Protein AF-A0A529QQX1-F1 (afdb_monomer)

pLDDT: mean 88.85, std 16.33, range [38.09, 98.19]

Nearest PDB structures (foldseek):
  2hza-assembly1_B-2  TM=6.255E-01  e=3.451E-01  Escherichia coli
  3bkt-assembly1_C  TM=5.709E-01  e=4.710E-01  Escherichia coli
  1n5v-assembly1_B  TM=4.621E-01  e=1.851E+00  Streptomyces coelicolor A3(2)
  5aby-assembly1_A  TM=4.690E-01  e=3.240E+00  Caenorhabditis elegans
  2kxo-assembly1_B  TM=4.631E-01  e=6.037E+00  Neisseria gonorrhoeae

Radius of gyration: 17.02 Å; Cα contacts (8 Å, |Δi|>4): 98; chains: 1; bounding box: 32×20×64 Å

Solvent-accessible surface area (backbone atoms only — not comparable to full-atom values): 5264 Å² total; per-residue (Å²): 136,83,84,79,75,69,75,77,76,75,58,71,69,40,80,44,85,44,77,46,77,57,99,44,68,57,42,95,80,68,59,51,74,69,54,50,54,48,49,52,55,50,51,52,53,52,55,48,37,40,74,71,61,40,29,79,48,73,47,78,41,88,44,94,94,38,53,34,38,41,37,34,34,49,28,67,44,70,68,60,48,44,70,76,74,114

Structure (mmCIF, N/CA/C/O backbone):
data_AF-A0A529QQX1-F1
#
_entry.id   AF-A0A529QQX1-F1
#
loop_
_atom_site.group_PDB
_atom_site.id
_atom_site.type_symbol
_atom_site.label_atom_id
_atom_site.label_alt_id
_atom_site.label_comp_id
_atom_site.label_asym_id
_atom_site.label_entity_id
_atom_site.label_seq_id
_atom_site.pdbx_PDB_ins_code
_atom_site.Cartn_x
_atom_site.Cartn_y
_atom_site.Cartn_z
_atom_site.occupancy
_atom_site.B_iso_or_equiv
_atom_site.auth_seq_id
_atom_site.auth_comp_id
_atom_site.auth_asym_id
_atom_site.auth_atom_id
_atom_site.pdbx_PDB_model_num
ATOM 1 N N . MET A 1 1 ? -11.670 4.082 47.162 1.00 38.09 1 MET A N 1
ATOM 2 C CA . MET A 1 1 ? -10.873 4.744 46.111 1.00 38.09 1 MET A CA 1
ATOM 3 C C . MET A 1 1 ? -11.532 4.403 44.789 1.00 38.09 1 MET A C 1
ATOM 5 O O . MET A 1 1 ? -11.494 3.249 44.392 1.00 38.09 1 MET A O 1
ATOM 9 N N . ALA A 1 2 ? -12.287 5.341 44.218 1.00 38.31 2 ALA A N 1
ATOM 10 C CA . ALA A 1 2 ? -13.017 5.119 42.974 1.00 38.31 2 ALA A CA 1
ATOM 11 C C . ALA A 1 2 ? -12.059 5.364 41.803 1.00 38.31 2 ALA A C 1
ATOM 13 O O . ALA A 1 2 ? -11.580 6.483 41.630 1.00 38.31 2 ALA A O 1
ATOM 14 N N . ASN A 1 3 ? -11.747 4.313 41.045 1.00 42.28 3 ASN A N 1
ATOM 15 C CA . ASN A 1 3 ? -10.984 4.428 39.809 1.00 42.28 3 ASN A CA 1
ATOM 16 C C . ASN A 1 3 ? -11.929 4.989 38.741 1.00 42.28 3 ASN A C 1
ATOM 18 O O . ASN A 1 3 ? -12.723 4.259 38.154 1.00 42.28 3 ASN A O 1
ATOM 22 N N . SER A 1 4 ? -11.911 6.308 38.573 1.00 48.84 4 SER A N 1
ATOM 23 C CA . SER A 1 4 ? -12.662 6.991 37.526 1.00 48.84 4 SER A CA 1
ATOM 24 C C . SER A 1 4 ? -11.872 6.882 36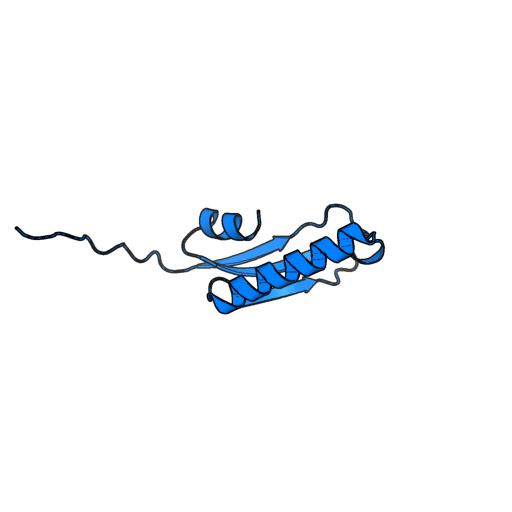.223 1.00 48.84 4 SER A C 1
ATOM 26 O O . SER A 1 4 ? -11.222 7.835 35.804 1.00 48.84 4 SER A O 1
ATOM 28 N N . GLU A 1 5 ? -11.891 5.711 35.587 1.00 45.69 5 GLU A N 1
ATOM 29 C CA . GLU A 1 5 ? -11.575 5.639 34.161 1.00 45.69 5 GLU A CA 1
ATOM 30 C C . GLU A 1 5 ? -12.763 6.251 33.425 1.00 45.69 5 GLU A C 1
ATOM 32 O O . GLU A 1 5 ? -13.811 5.630 33.250 1.00 45.69 5 GLU A O 1
ATOM 37 N N . ALA A 1 6 ? -12.613 7.525 33.058 1.00 47.75 6 ALA A N 1
ATOM 38 C CA . ALA A 1 6 ? -13.469 8.135 32.057 1.00 47.75 6 ALA A CA 1
ATOM 39 C C . ALA A 1 6 ? -13.526 7.185 30.847 1.00 47.75 6 ALA A C 1
ATOM 41 O O . ALA A 1 6 ? -12.477 6.651 30.464 1.00 47.75 6 ALA A O 1
ATOM 42 N N . PRO A 1 7 ? -14.705 6.943 30.245 1.00 45.09 7 PRO A N 1
ATOM 43 C CA . PRO A 1 7 ? -14.769 6.174 29.015 1.00 45.09 7 PRO A CA 1
ATOM 44 C C . PRO A 1 7 ? -13.789 6.820 28.040 1.00 45.09 7 PRO A C 1
ATOM 46 O O . PRO A 1 7 ? -13.893 8.024 27.802 1.00 45.09 7 PRO A O 1
ATOM 49 N N . ARG A 1 8 ? -12.820 6.061 27.503 1.00 54.94 8 ARG A N 1
ATOM 50 C CA . ARG A 1 8 ? -12.147 6.491 26.275 1.00 54.94 8 ARG A CA 1
ATOM 51 C C . ARG A 1 8 ? -13.282 6.758 25.306 1.00 54.94 8 ARG A C 1
ATOM 53 O O . ARG A 1 8 ? -13.969 5.818 24.917 1.00 54.94 8 ARG A O 1
ATOM 60 N N . GLU A 1 9 ? -13.540 8.030 25.041 1.00 47.12 9 GLU A N 1
ATOM 61 C CA . GLU A 1 9 ? -14.531 8.473 24.082 1.00 47.12 9 GLU A CA 1
ATOM 62 C C . GLU A 1 9 ? -14.167 7.749 22.790 1.00 47.12 9 GLU A C 1
ATOM 64 O O . GLU A 1 9 ? -13.122 8.010 22.196 1.00 47.12 9 GLU A O 1
ATOM 69 N N . ALA A 1 10 ? -14.917 6.695 22.467 1.00 55.28 10 ALA A N 1
ATOM 70 C CA . ALA A 1 10 ? -14.629 5.870 21.315 1.00 55.28 10 ALA A CA 1
ATOM 71 C C . ALA A 1 10 ? -14.909 6.762 20.112 1.00 55.28 10 ALA A C 1
ATOM 73 O O . ALA A 1 10 ? -16.063 6.930 19.716 1.00 55.28 10 ALA A O 1
ATOM 74 N N . THR A 1 11 ? -13.870 7.415 19.593 1.00 62.44 11 THR A N 1
ATOM 75 C CA . THR A 1 11 ? -13.961 8.249 18.403 1.00 62.44 11 THR A CA 1
ATOM 76 C C . THR A 1 11 ? -14.616 7.398 17.330 1.00 62.44 11 THR A C 1
ATOM 78 O O . THR A 1 11 ? -14.098 6.339 16.969 1.00 62.44 11 THR A O 1
ATOM 81 N N . ALA A 1 12 ? -15.794 7.822 16.865 1.00 71.81 12 ALA A N 1
ATOM 82 C CA . ALA A 1 12 ? -16.524 7.096 15.838 1.00 71.81 12 ALA A CA 1
ATOM 83 C C . ALA A 1 12 ? -15.584 6.862 14.650 1.0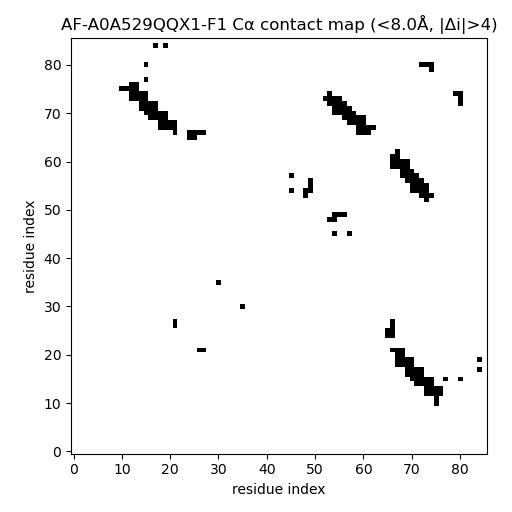0 71.81 12 ALA A C 1
ATOM 85 O O . ALA A 1 12 ? -15.079 7.819 14.056 1.00 71.81 12 ALA A O 1
ATOM 86 N N . SER A 1 13 ? -15.298 5.595 14.343 1.00 83.12 13 SER A N 1
ATOM 87 C CA . SER A 1 13 ? -14.328 5.273 13.303 1.00 83.12 13 SER A CA 1
ATOM 88 C C . SER A 1 13 ? -14.826 5.768 11.948 1.00 83.12 13 SER A C 1
ATOM 90 O O . SER A 1 13 ? -15.938 5.450 11.523 1.00 83.12 13 SER A O 1
ATOM 92 N N . LYS A 1 14 ? -13.980 6.529 11.260 1.00 94.50 14 LYS A N 1
ATOM 93 C CA . LYS A 1 14 ? -14.201 7.037 9.906 1.00 94.50 14 LYS A CA 1
ATOM 94 C C . LYS A 1 14 ? -13.546 6.109 8.893 1.00 94.50 14 LYS A C 1
ATOM 96 O O . LYS A 1 14 ? -12.660 5.325 9.236 1.00 94.50 14 LYS A O 1
ATOM 101 N N . ILE A 1 15 ? -13.986 6.219 7.643 1.00 97.50 15 ILE A N 1
ATOM 102 C CA . ILE A 1 15 ? -13.360 5.541 6.511 1.00 97.50 15 ILE A CA 1
ATOM 103 C C . ILE A 1 15 ? -12.508 6.547 5.744 1.00 97.50 15 ILE A C 1
ATOM 105 O O . ILE A 1 15 ? -12.997 7.615 5.376 1.00 97.50 15 ILE A O 1
ATOM 109 N N . PHE A 1 16 ? -11.251 6.194 5.498 1.00 97.88 16 PHE A N 1
ATOM 110 C CA . PHE A 1 16 ? -10.302 7.005 4.744 1.00 97.88 16 PHE A CA 1
ATOM 111 C C . PHE A 1 16 ? -9.948 6.321 3.430 1.00 97.88 16 PHE A C 1
ATOM 113 O O . PHE A 1 16 ? -9.681 5.120 3.397 1.00 97.88 16 PHE A O 1
ATOM 120 N N . HIS A 1 17 ? -9.925 7.111 2.360 1.00 97.88 17 HIS A N 1
ATOM 121 C CA . HIS A 1 17 ? -9.351 6.735 1.075 1.00 97.88 17 HIS A CA 1
ATOM 122 C C . HIS A 1 17 ? -7.933 7.302 1.001 1.00 97.88 17 HIS A C 1
ATOM 124 O O . HIS A 1 17 ? -7.747 8.518 0.909 1.00 97.88 17 HIS A O 1
ATOM 130 N N . CYS A 1 18 ? -6.941 6.421 1.023 1.00 97.94 18 CYS A N 1
ATOM 131 C CA . CYS A 1 18 ? -5.536 6.791 0.975 1.00 97.94 18 CYS A CA 1
ATOM 132 C C . CYS A 1 18 ? -4.952 6.410 -0.386 1.00 97.94 18 CYS A C 1
ATOM 134 O O . CYS A 1 18 ? -5.030 5.255 -0.811 1.00 97.94 18 CYS A O 1
ATOM 136 N N . ARG A 1 19 ? -4.346 7.394 -1.053 1.00 97.12 19 ARG A N 1
ATOM 137 C CA . ARG A 1 19 ? -3.626 7.221 -2.315 1.00 97.12 19 ARG A CA 1
ATOM 138 C C . ARG A 1 19 ? -2.125 7.286 -2.047 1.00 97.12 19 ARG A C 1
ATOM 140 O O . ARG A 1 19 ? -1.605 8.348 -1.723 1.00 97.12 19 ARG A O 1
ATOM 147 N N . LEU A 1 20 ? -1.446 6.156 -2.205 1.00 96.69 20 LEU A N 1
ATOM 148 C CA . LEU A 1 20 ? 0.006 6.035 -2.138 1.00 96.69 20 LEU A CA 1
ATOM 149 C C . LEU A 1 20 ? 0.607 6.440 -3.483 1.00 96.69 20 LEU A C 1
ATOM 151 O O . LEU A 1 20 ? 0.302 5.836 -4.518 1.00 96.69 20 LEU A O 1
ATOM 155 N N . ILE A 1 21 ? 1.447 7.470 -3.462 1.00 95.12 21 ILE A N 1
ATOM 156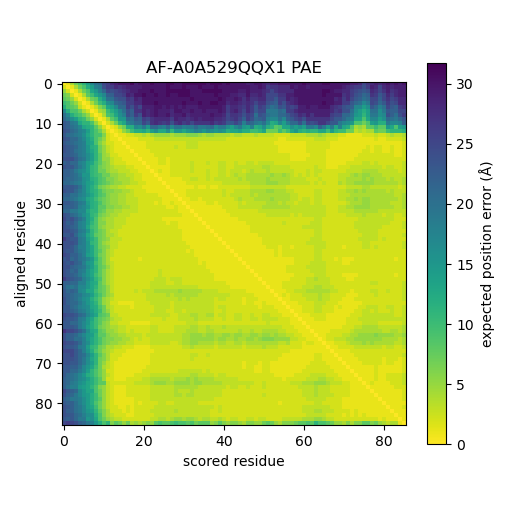 C CA . ILE A 1 21 ? 2.120 7.988 -4.651 1.00 95.12 21 ILE A CA 1
ATOM 157 C C . ILE A 1 21 ? 3.457 7.257 -4.802 1.00 95.12 21 ILE A C 1
ATOM 159 O O . ILE A 1 21 ? 4.269 7.308 -3.877 1.00 95.12 21 ILE A O 1
ATOM 163 N N . PRO A 1 22 ? 3.705 6.559 -5.926 1.00 94.50 22 PRO A N 1
ATOM 164 C CA . PRO A 1 22 ? 5.000 5.930 -6.145 1.00 94.50 22 PRO A CA 1
ATOM 165 C C . PRO A 1 22 ? 6.104 6.994 -6.267 1.00 94.50 22 PRO A C 1
ATOM 167 O O . PRO A 1 22 ? 5.827 8.121 -6.684 1.00 94.50 22 PRO A O 1
ATOM 170 N N . PRO A 1 23 ? 7.374 6.645 -5.996 1.00 94.50 23 PRO A N 1
ATOM 171 C CA . PRO A 1 23 ? 8.488 7.595 -6.080 1.00 94.50 23 PRO A CA 1
ATOM 172 C C . PRO A 1 23 ? 8.738 8.117 -7.507 1.00 94.50 23 PRO A C 1
ATOM 174 O O . PRO A 1 23 ? 9.392 9.142 -7.682 1.00 94.50 23 PRO A O 1
ATOM 177 N N . ARG A 1 24 ? 8.227 7.417 -8.531 1.00 94.62 24 ARG A N 1
ATOM 178 C CA . ARG A 1 24 ? 8.304 7.792 -9.950 1.00 94.62 24 ARG A CA 1
ATOM 179 C C . ARG A 1 24 ? 7.149 7.172 -10.758 1.00 94.62 24 ARG A C 1
ATOM 181 O O . ARG A 1 24 ? 6.661 6.109 -10.365 1.00 94.62 24 ARG A O 1
ATOM 188 N N . PRO A 1 25 ? 6.711 7.784 -11.878 1.00 91.50 25 PRO A N 1
ATOM 189 C CA . PRO A 1 25 ? 5.511 7.355 -12.614 1.00 91.50 25 PRO A CA 1
ATOM 190 C C . PRO A 1 25 ? 5.564 5.929 -13.176 1.00 91.50 25 PRO A C 1
ATOM 192 O O . PRO A 1 25 ? 4.540 5.260 -13.282 1.00 91.50 25 PRO A O 1
ATOM 195 N N . ASP A 1 26 ? 6.756 5.451 -13.526 1.00 91.56 26 ASP A N 1
ATOM 196 C CA . ASP A 1 26 ? 6.994 4.131 -14.110 1.00 91.56 26 ASP A CA 1
ATOM 197 C C . ASP A 1 26 ? 7.433 3.084 -13.070 1.00 91.56 26 ASP A C 1
ATOM 199 O O . ASP A 1 26 ? 7.754 1.955 -13.441 1.00 91.56 26 ASP A O 1
ATOM 203 N N . PHE A 1 27 ? 7.418 3.423 -11.770 1.00 94.94 27 PHE A N 1
ATOM 204 C CA . PHE A 1 27 ? 7.930 2.581 -10.678 1.00 94.94 27 PHE A CA 1
ATOM 205 C C . PHE A 1 27 ? 7.423 1.146 -10.755 1.00 94.94 27 PHE A C 1
ATOM 207 O O . PHE A 1 27 ? 8.220 0.217 -10.744 1.00 94.94 27 PHE A O 1
ATOM 214 N N . ALA A 1 28 ? 6.111 0.960 -10.916 1.00 92.62 28 ALA A N 1
ATOM 215 C CA . ALA A 1 28 ? 5.498 -0.364 -10.977 1.00 92.62 28 ALA A CA 1
ATOM 216 C C . ALA A 1 28 ? 6.028 -1.248 -12.125 1.00 92.62 28 ALA A C 1
ATOM 218 O O . ALA A 1 28 ? 5.966 -2.474 -12.034 1.00 92.62 28 ALA A O 1
ATOM 219 N N . LEU A 1 29 ? 6.548 -0.639 -13.194 1.00 92.31 29 LEU A N 1
ATOM 220 C CA . LEU A 1 29 ? 7.013 -1.322 -14.400 1.00 92.31 29 LEU A CA 1
ATOM 221 C C . LEU A 1 29 ? 8.526 -1.554 -14.391 1.00 92.31 29 LEU A C 1
ATOM 223 O O . LEU A 1 29 ? 8.996 -2.571 -14.895 1.00 92.31 29 LEU A O 1
ATOM 227 N N . THR A 1 30 ? 9.289 -0.640 -13.797 1.00 95.69 30 THR A N 1
ATOM 228 C CA . THR A 1 30 ? 10.756 -0.614 -13.898 1.00 95.69 30 THR A CA 1
ATOM 229 C C . THR A 1 30 ? 11.441 -0.752 -12.535 1.00 95.69 30 THR A C 1
ATOM 231 O O . THR A 1 30 ? 12.528 -0.217 -12.340 1.00 95.69 30 THR A O 1
ATOM 234 N N . MET A 1 31 ? 10.824 -1.449 -11.571 1.00 96.50 31 MET A N 1
ATOM 235 C CA . MET A 1 31 ? 11.448 -1.728 -10.267 1.00 96.50 31 MET A CA 1
ATOM 236 C C . MET A 1 31 ? 12.760 -2.515 -10.411 1.00 96.50 31 MET A C 1
ATOM 238 O O . MET A 1 31 ? 12.773 -3.577 -11.053 1.00 96.50 31 MET A O 1
ATOM 242 N N . MET A 1 32 ? 13.805 -2.043 -9.728 1.00 98.00 32 MET A N 1
ATOM 243 C CA . MET A 1 32 ? 15.041 -2.783 -9.450 1.00 98.00 32 MET A CA 1
ATOM 244 C C . MET A 1 32 ? 14.783 -3.953 -8.487 1.00 98.00 32 MET A C 1
ATOM 246 O O . MET A 1 32 ? 13.717 -4.052 -7.874 1.00 98.00 32 MET A O 1
ATOM 250 N N . GLU A 1 33 ? 15.747 -4.858 -8.335 1.00 98.19 33 GLU A N 1
ATOM 251 C CA . GLU A 1 33 ? 15.605 -6.030 -7.461 1.00 98.19 33 GLU A CA 1
ATOM 252 C C . GLU A 1 33 ? 15.404 -5.636 -5.988 1.00 98.19 33 GLU A C 1
ATOM 254 O O . GLU A 1 33 ? 14.536 -6.178 -5.293 1.00 98.19 33 GLU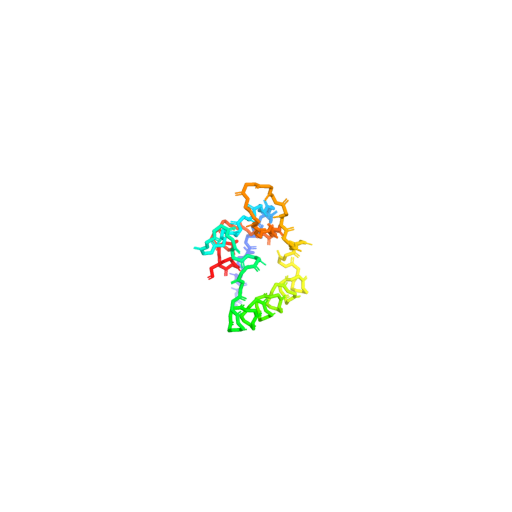 A O 1
ATOM 259 N N . GLU A 1 34 ? 16.131 -4.620 -5.531 1.00 98.06 34 GLU A N 1
ATOM 260 C CA . GLU A 1 34 ? 16.015 -4.066 -4.185 1.00 98.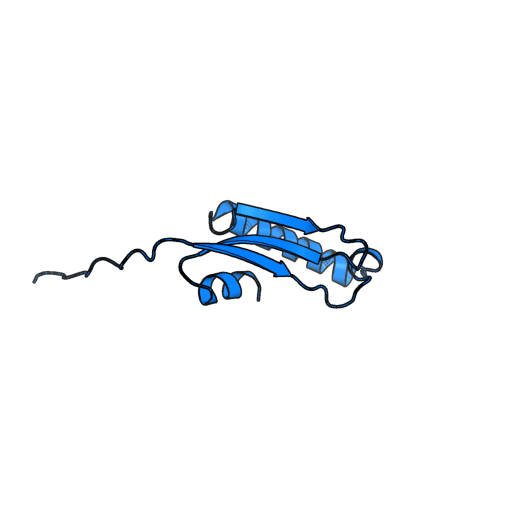06 34 GLU A CA 1
ATOM 261 C C . GLU A 1 34 ? 14.635 -3.427 -3.969 1.00 98.06 34 GLU A C 1
ATOM 263 O O . GLU A 1 34 ? 14.000 -3.635 -2.933 1.00 98.06 34 GLU A O 1
ATOM 268 N N . GLU A 1 35 ? 14.127 -2.707 -4.975 1.00 97.75 35 GLU A N 1
ATOM 269 C CA . GLU A 1 35 ? 12.796 -2.086 -4.951 1.00 97.75 35 GLU A CA 1
ATOM 270 C C . GLU A 1 35 ? 11.682 -3.148 -4.920 1.00 97.75 35 GLU A C 1
ATOM 272 O O . GLU A 1 35 ? 10.727 -3.020 -4.151 1.00 97.75 35 GLU A O 1
ATOM 277 N N . ARG A 1 36 ? 11.818 -4.242 -5.686 1.00 97.06 36 ARG A N 1
ATOM 278 C CA . ARG A 1 36 ? 10.878 -5.380 -5.645 1.00 97.06 36 ARG A CA 1
ATOM 279 C C . ARG A 1 36 ? 10.874 -6.058 -4.283 1.00 97.06 36 ARG A C 1
ATOM 281 O O . ARG A 1 36 ? 9.805 -6.373 -3.761 1.00 97.06 36 ARG A O 1
ATOM 288 N N . THR A 1 37 ? 12.051 -6.247 -3.694 1.00 98.00 37 THR A N 1
ATOM 289 C CA . THR A 1 37 ? 12.193 -6.823 -2.352 1.00 98.00 37 THR A CA 1
ATOM 290 C C . THR A 1 37 ? 11.505 -5.945 -1.306 1.00 98.00 37 THR A C 1
ATOM 292 O O . THR A 1 37 ? 10.749 -6.442 -0.467 1.00 98.00 37 THR A O 1
ATOM 295 N N . LEU A 1 38 ? 11.691 -4.624 -1.388 1.00 97.19 38 LEU A N 1
ATOM 296 C CA . LEU A 1 38 ? 10.998 -3.670 -0.523 1.00 97.19 38 LEU A CA 1
ATOM 297 C C . LEU A 1 38 ? 9.476 -3.704 -0.726 1.00 97.19 38 LEU A C 1
ATOM 299 O O . LEU A 1 38 ? 8.736 -3.677 0.254 1.00 97.19 38 LEU A O 1
ATOM 303 N N . MET A 1 39 ? 8.994 -3.829 -1.964 1.00 96.12 39 MET A N 1
ATOM 304 C CA . MET A 1 39 ? 7.563 -3.989 -2.252 1.00 96.12 39 MET A CA 1
ATOM 305 C C . MET A 1 39 ? 6.966 -5.284 -1.704 1.00 96.12 39 MET A C 1
ATOM 307 O O . MET A 1 39 ? 5.814 -5.279 -1.268 1.00 96.12 39 MET A O 1
ATOM 311 N N . GLY A 1 40 ? 7.749 -6.362 -1.625 1.00 96.62 40 GLY A N 1
ATOM 312 C CA . GLY A 1 40 ? 7.366 -7.567 -0.887 1.00 96.62 40 GLY A CA 1
ATOM 313 C C . GLY A 1 40 ? 7.105 -7.272 0.594 1.00 96.62 40 GLY A C 1
ATOM 314 O O . GLY A 1 40 ? 6.021 -7.556 1.101 1.00 96.62 40 GLY A O 1
ATOM 315 N N . ARG A 1 41 ? 8.054 -6.603 1.263 1.00 97.81 41 ARG A N 1
ATOM 316 C CA . ARG A 1 41 ? 7.913 -6.194 2.674 1.00 97.81 41 ARG A CA 1
ATOM 317 C C . ARG A 1 41 ? 6.744 -5.232 2.893 1.00 97.81 41 ARG A C 1
ATOM 319 O O . ARG A 1 41 ? 6.031 -5.346 3.885 1.00 97.81 41 ARG A O 1
ATOM 326 N N . HIS A 1 42 ? 6.534 -4.306 1.961 1.00 95.81 42 HIS A N 1
ATOM 327 C CA . HIS A 1 42 ? 5.387 -3.405 1.972 1.00 95.81 42 HIS A CA 1
ATOM 328 C C . HIS A 1 42 ? 4.068 -4.188 1.906 1.00 95.81 42 HIS A C 1
ATOM 330 O O . HIS A 1 42 ? 3.180 -3.960 2.722 1.00 95.81 42 HIS A O 1
ATOM 336 N N . ALA A 1 43 ? 3.952 -5.167 1.003 1.00 95.75 43 ALA A N 1
ATOM 337 C CA . ALA A 1 43 ? 2.764 -6.013 0.916 1.00 95.75 43 ALA A CA 1
ATOM 338 C C . ALA A 1 43 ? 2.507 -6.798 2.215 1.00 95.75 43 ALA A C 1
ATOM 340 O O . ALA A 1 43 ? 1.356 -6.924 2.634 1.00 95.75 43 ALA A O 1
ATOM 341 N N . ASP A 1 44 ? 3.554 -7.294 2.876 1.00 97.44 44 ASP A N 1
ATOM 342 C CA . ASP A 1 44 ? 3.422 -8.010 4.148 1.00 97.44 44 ASP 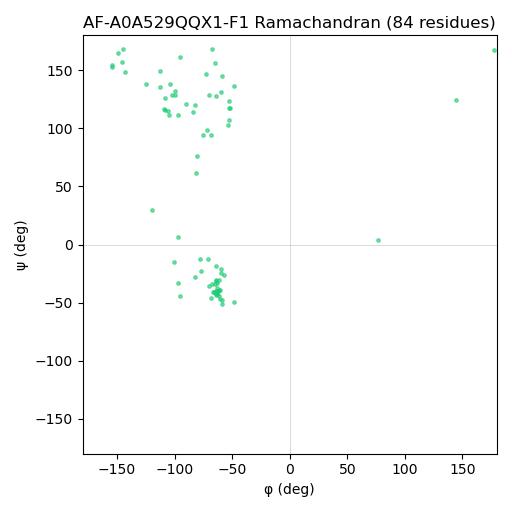A CA 1
ATOM 343 C C . ASP A 1 44 ? 2.944 -7.109 5.290 1.00 97.44 44 ASP A C 1
ATOM 345 O O . ASP A 1 44 ? 2.049 -7.508 6.041 1.00 97.44 44 ASP A O 1
ATOM 349 N N . TYR A 1 45 ? 3.449 -5.875 5.360 1.00 96.50 45 TYR A N 1
ATOM 350 C CA . TYR A 1 45 ? 2.955 -4.858 6.287 1.00 96.50 45 TYR A CA 1
ATOM 351 C C . TYR A 1 45 ? 1.460 -4.567 6.070 1.00 96.50 45 TYR A C 1
ATOM 353 O O . TYR A 1 45 ? 0.670 -4.623 7.012 1.00 96.50 45 TYR A O 1
ATOM 361 N N . LEU A 1 46 ? 1.021 -4.353 4.824 1.00 95.81 46 LEU A N 1
ATOM 362 C CA . LEU A 1 46 ? -0.401 -4.113 4.537 1.00 95.81 46 LEU A CA 1
ATOM 363 C C . LEU A 1 46 ? -1.276 -5.329 4.893 1.00 95.81 46 LEU A C 1
ATOM 365 O O . LEU A 1 46 ? -2.377 -5.174 5.422 1.00 95.81 46 LEU A O 1
ATOM 369 N N . ARG A 1 47 ? -0.783 -6.555 4.667 1.00 96.06 47 ARG A N 1
ATOM 370 C CA . ARG A 1 47 ? -1.470 -7.792 5.089 1.00 96.06 47 ARG A CA 1
ATOM 371 C C . ARG A 1 47 ? -1.607 -7.905 6.602 1.00 96.06 47 ARG A C 1
ATOM 373 O O . ARG A 1 47 ? -2.557 -8.522 7.078 1.00 96.06 47 ARG A O 1
ATOM 380 N N . GLU A 1 48 ? -0.652 -7.395 7.368 1.00 97.00 48 GLU A N 1
ATOM 381 C CA . GLU A 1 48 ? -0.761 -7.316 8.825 1.00 97.00 48 GLU A CA 1
ATOM 382 C C . GLU A 1 48 ? -1.843 -6.310 9.236 1.00 97.00 48 GLU A C 1
ATOM 384 O O . GLU A 1 48 ? -2.742 -6.664 9.994 1.00 97.00 48 GLU A O 1
ATOM 389 N N . LYS A 1 49 ? -1.872 -5.120 8.625 1.00 95.75 49 LYS A N 1
ATOM 390 C CA . LYS A 1 49 ? -2.915 -4.108 8.886 1.00 95.75 49 LYS A CA 1
ATOM 391 C C . LYS A 1 49 ? -4.324 -4.544 8.490 1.00 95.75 49 LYS A C 1
ATOM 393 O O . LYS A 1 49 ? -5.288 -4.167 9.159 1.00 95.75 49 LYS A O 1
ATOM 398 N N . LEU A 1 50 ? -4.454 -5.384 7.461 1.00 95.38 50 LEU A N 1
ATOM 399 C CA . LEU A 1 50 ? -5.709 -6.075 7.136 1.00 95.38 50 LEU A CA 1
ATOM 400 C C . LEU A 1 50 ? -6.125 -7.047 8.249 1.00 95.38 50 LEU A C 1
ATOM 402 O O . LEU A 1 50 ? -7.290 -7.070 8.636 1.00 95.38 50 LEU A O 1
ATOM 406 N N . ARG A 1 51 ? -5.183 -7.825 8.798 1.00 96.12 51 ARG A N 1
ATOM 407 C CA . ARG A 1 51 ? -5.450 -8.768 9.899 1.00 96.12 51 ARG A CA 1
ATOM 408 C C . ARG A 1 51 ? -5.813 -8.065 11.209 1.00 96.12 51 ARG A C 1
ATOM 410 O O . ARG A 1 51 ? -6.649 -8.575 11.945 1.00 96.12 51 ARG A O 1
ATOM 417 N N . GLU A 1 52 ? -5.234 -6.897 11.472 1.00 94.56 52 GLU A N 1
ATOM 418 C CA . GLU A 1 52 ? -5.563 -6.044 12.625 1.00 94.56 52 GLU A CA 1
ATOM 419 C C . GLU A 1 52 ? -6.945 -5.364 12.503 1.00 94.56 52 GLU A C 1
ATOM 421 O O . GLU A 1 52 ? -7.439 -4.793 13.473 1.00 94.56 52 GLU A O 1
ATOM 426 N N . GLY A 1 53 ? -7.582 -5.393 11.324 1.00 93.19 53 GLY A N 1
ATOM 427 C CA . GLY A 1 53 ? -8.876 -4.743 11.074 1.00 93.19 53 GLY A CA 1
ATOM 428 C C . GLY A 1 53 ? -8.809 -3.218 10.901 1.00 93.19 53 GLY A C 1
ATOM 429 O O . GLY A 1 53 ? -9.847 -2.575 10.724 1.00 93.19 53 GLY A O 1
ATOM 430 N N . ILE A 1 54 ? -7.601 -2.642 10.916 1.00 93.50 54 ILE A N 1
ATOM 431 C CA . ILE A 1 54 ? -7.345 -1.220 10.628 1.00 93.50 54 ILE A CA 1
ATOM 432 C C . ILE A 1 54 ? -7.566 -0.937 9.138 1.00 93.50 54 ILE A C 1
ATOM 434 O O . ILE A 1 54 ? -8.069 0.117 8.751 1.00 93.50 54 ILE A O 1
ATOM 438 N N . MET A 1 55 ? -7.215 -1.896 8.284 1.00 96.38 55 MET A N 1
ATOM 439 C CA . MET A 1 55 ? -7.370 -1.805 6.837 1.00 96.38 55 MET A CA 1
ATOM 440 C C . MET A 1 55 ? -8.561 -2.635 6.370 1.00 96.38 55 MET A C 1
ATOM 442 O O . MET A 1 55 ? -8.769 -3.754 6.829 1.00 96.38 55 MET A O 1
ATOM 446 N N . ILE A 1 56 ? -9.334 -2.088 5.435 1.00 97.06 56 ILE A N 1
ATOM 447 C CA . ILE A 1 56 ? -10.483 -2.758 4.813 1.00 97.06 56 ILE A CA 1
ATOM 448 C C . ILE A 1 56 ? -10.061 -3.409 3.497 1.00 97.06 56 ILE A C 1
ATOM 450 O O . ILE A 1 56 ? -10.433 -4.545 3.216 1.00 97.06 56 ILE A O 1
ATOM 454 N N . MET A 1 57 ? -9.280 -2.694 2.686 1.00 96.44 57 MET A N 1
ATOM 455 C CA . MET A 1 57 ? -8.709 -3.218 1.448 1.00 96.44 57 MET A CA 1
ATOM 456 C C . MET A 1 57 ? -7.432 -2.469 1.078 1.00 96.44 57 MET A C 1
ATOM 458 O O . MET A 1 57 ? -7.274 -1.294 1.417 1.00 96.44 57 MET A O 1
ATOM 462 N N . ALA A 1 58 ? -6.566 -3.148 0.332 1.00 96.75 58 ALA A N 1
ATOM 463 C CA . ALA A 1 58 ? -5.396 -2.565 -0.301 1.00 96.75 58 ALA A CA 1
ATOM 464 C C . ALA A 1 58 ? -5.155 -3.183 -1.676 1.00 96.75 58 ALA A C 1
ATOM 466 O O . ALA A 1 58 ? -5.426 -4.368 -1.881 1.00 96.75 58 ALA A O 1
ATOM 467 N N . GLY A 1 59 ? -4.614 -2.399 -2.605 1.00 94.56 59 GLY A N 1
ATOM 468 C CA . GLY A 1 59 ? -4.208 -2.913 -3.908 1.00 94.56 59 GLY A CA 1
ATOM 469 C C . GLY A 1 59 ? -3.675 -1.843 -4.857 1.00 94.56 59 GLY A C 1
ATOM 470 O O . GLY A 1 59 ? -3.823 -0.648 -4.597 1.00 94.56 59 GLY A O 1
ATOM 471 N N . PRO A 1 60 ? -3.047 -2.259 -5.967 1.00 95.06 60 PRO A N 1
ATOM 472 C CA . PRO A 1 60 ? -2.625 -1.338 -7.007 1.00 95.06 60 PRO A CA 1
ATOM 473 C C . PRO A 1 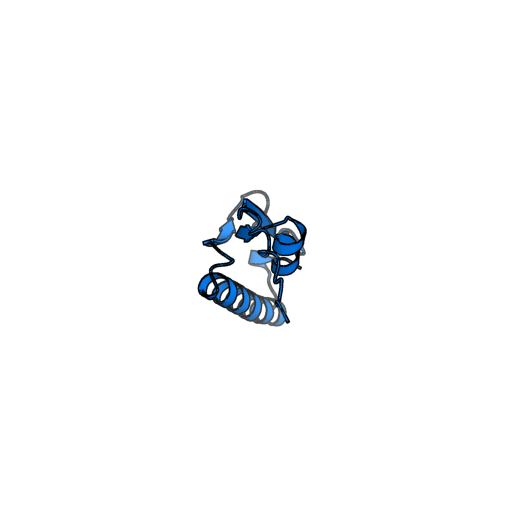60 ? -3.830 -0.828 -7.802 1.00 95.06 60 PRO A C 1
ATOM 475 O O . PRO A 1 60 ? -4.782 -1.562 -8.070 1.00 95.06 60 PRO A O 1
ATOM 478 N N . VAL A 1 61 ? -3.744 0.417 -8.251 1.00 96.19 61 VAL A N 1
ATOM 479 C CA . VAL A 1 61 ? -4.634 1.006 -9.248 1.00 96.19 61 VAL A CA 1
ATOM 480 C C . VAL A 1 61 ? -3.845 1.160 -10.539 1.00 96.19 61 VAL A C 1
ATOM 482 O O . VAL A 1 61 ? -2.868 1.905 -10.594 1.00 96.19 61 VAL A O 1
ATOM 485 N N . ALA A 1 62 ? -4.269 0.441 -11.578 1.00 93.62 62 ALA A N 1
ATOM 486 C CA . ALA A 1 62 ? -3.680 0.487 -12.914 1.00 93.62 62 ALA A CA 1
ATOM 487 C C . ALA A 1 62 ? -4.208 1.696 -13.708 1.00 93.62 62 ALA A C 1
ATOM 489 O O . ALA A 1 62 ? -4.886 1.553 -14.723 1.00 93.62 62 ALA A O 1
ATOM 490 N N . ASP A 1 63 ? -3.942 2.894 -13.195 1.00 93.69 63 ASP A N 1
ATOM 491 C CA . ASP A 1 63 ? -4.310 4.154 -13.837 1.00 93.69 63 ASP A CA 1
ATOM 492 C C . ASP A 1 63 ? -3.445 4.382 -15.097 1.00 93.69 63 ASP A C 1
ATOM 494 O O . ASP A 1 63 ? -2.215 4.312 -14.998 1.00 93.69 63 ASP A O 1
ATOM 498 N N . PRO A 1 64 ? -4.039 4.666 -16.275 1.00 89.94 64 PRO A N 1
ATOM 499 C CA . PRO A 1 64 ? -3.289 4.963 -17.497 1.00 89.94 64 PRO A CA 1
ATOM 500 C C . PRO A 1 64 ? -2.320 6.146 -17.374 1.00 89.94 64 PRO A C 1
ATOM 502 O O . PRO A 1 64 ? -1.332 6.194 -18.103 1.00 89.94 64 PRO A O 1
ATOM 505 N N . ALA A 1 65 ? -2.580 7.096 -16.469 1.00 89.50 65 ALA A N 1
ATOM 506 C CA . ALA A 1 65 ? -1.689 8.226 -16.209 1.00 89.50 65 ALA A CA 1
ATOM 507 C C . ALA A 1 65 ? -0.468 7.852 -15.345 1.00 89.50 65 ALA A C 1
ATOM 509 O O . ALA A 1 65 ? 0.468 8.643 -15.233 1.00 89.50 65 ALA A O 1
ATOM 510 N N . GLY A 1 66 ? -0.469 6.667 -14.729 1.00 90.31 66 GLY A N 1
ATOM 511 C CA . GLY A 1 66 ? 0.601 6.183 -13.860 1.00 90.31 66 GLY A CA 1
ATOM 512 C C . GLY A 1 66 ? 0.049 5.350 -12.697 1.00 90.31 66 GLY A C 1
ATOM 513 O O . GLY A 1 66 ? -0.771 5.870 -11.935 1.00 90.31 66 GLY A O 1
ATOM 514 N N . PRO A 1 67 ? 0.494 4.091 -12.506 1.00 94.88 67 PRO A N 1
ATOM 515 C CA . PRO A 1 67 ? 0.009 3.240 -11.423 1.00 94.88 67 PRO A CA 1
ATOM 516 C C . PRO A 1 67 ? 0.234 3.846 -10.034 1.00 94.88 67 PRO A C 1
ATOM 518 O O . PRO A 1 67 ? 1.255 4.478 -9.782 1.00 94.88 67 PRO A O 1
ATOM 521 N N . TRP A 1 68 ? -0.690 3.616 -9.103 1.00 96.69 68 TRP A N 1
ATOM 522 C CA . TRP A 1 68 ? -0.588 4.085 -7.713 1.00 96.69 68 TRP A CA 1
ATOM 523 C C . TRP A 1 68 ? -1.199 3.075 -6.732 1.00 96.69 68 TRP A C 1
ATOM 525 O O . TRP A 1 68 ? -1.843 2.118 -7.156 1.00 96.69 68 TRP A O 1
ATOM 535 N N . GLY A 1 69 ? -0.972 3.237 -5.425 1.00 96.75 69 GLY A N 1
ATOM 536 C CA . GLY A 1 69 ? -1.488 2.312 -4.404 1.00 96.75 69 GLY A CA 1
ATOM 537 C C . GLY A 1 69 ? -2.750 2.829 -3.715 1.00 96.75 69 GLY A C 1
ATOM 538 O O . GLY A 1 69 ? -2.762 3.949 -3.214 1.00 96.75 69 GLY A O 1
ATOM 539 N N . LEU A 1 70 ? -3.806 2.023 -3.654 1.00 97.75 70 LEU A N 1
ATOM 540 C CA . LEU A 1 70 ? -5.034 2.329 -2.922 1.00 97.75 70 LEU A CA 1
ATOM 541 C C . LEU A 1 70 ? -5.040 1.610 -1.580 1.00 97.75 70 LEU A C 1
ATOM 543 O O . LEU A 1 70 ? -4.869 0.393 -1.548 1.00 97.75 70 LEU A O 1
ATOM 547 N N . LEU A 1 71 ? -5.351 2.340 -0.508 1.00 98.19 71 LEU A N 1
ATOM 548 C CA . LEU A 1 71 ? -5.762 1.769 0.772 1.00 98.19 71 LEU A CA 1
ATOM 549 C C . LEU A 1 71 ? -7.111 2.358 1.190 1.00 98.19 71 LEU A C 1
ATOM 551 O O . LEU A 1 71 ? -7.320 3.570 1.102 1.00 98.19 71 LEU A O 1
ATOM 555 N N . ILE A 1 72 ? -7.997 1.509 1.703 1.00 98.06 72 ILE A N 1
ATOM 556 C CA . ILE A 1 72 ? -9.182 1.946 2.443 1.00 98.06 72 ILE A CA 1
ATOM 557 C C . ILE A 1 72 ? -8.970 1.588 3.907 1.00 98.06 72 ILE A C 1
ATOM 559 O O . ILE A 1 72 ? -8.859 0.408 4.246 1.00 98.06 72 ILE A O 1
ATOM 563 N N . LEU A 1 73 ? -8.909 2.603 4.766 1.00 97.69 73 LEU A N 1
ATOM 564 C CA . LEU A 1 73 ? -8.614 2.455 6.191 1.00 97.69 73 LEU A CA 1
ATOM 565 C C . LEU A 1 73 ? -9.826 2.803 7.047 1.00 97.69 73 LEU A C 1
ATOM 567 O O . LEU A 1 73 ? -10.621 3.675 6.698 1.00 97.69 73 LEU A O 1
ATOM 571 N N . ARG A 1 74 ? -9.928 2.148 8.200 1.00 96.00 74 ARG A N 1
ATOM 572 C CA . ARG A 1 74 ? -10.811 2.514 9.300 1.00 96.00 74 ARG A CA 1
ATOM 573 C C . ARG A 1 74 ? -9.955 3.116 10.412 1.00 96.00 74 ARG A C 1
ATOM 575 O O . ARG A 1 74 ? -9.143 2.411 10.998 1.00 96.00 74 ARG A O 1
ATOM 582 N N . ALA A 1 75 ? -10.148 4.397 10.710 1.00 94.94 75 ALA A N 1
ATOM 583 C CA . ALA A 1 75 ? -9.379 5.109 11.736 1.00 94.94 75 ALA A CA 1
ATOM 584 C C . ALA A 1 75 ? -10.240 6.161 12.452 1.00 94.94 75 ALA A C 1
ATOM 586 O O . ALA A 1 75 ? -11.245 6.627 11.911 1.00 94.94 75 ALA A O 1
ATOM 587 N N . GLY A 1 76 ? -9.869 6.544 13.673 1.00 95.06 76 GLY A N 1
ATOM 588 C CA . GLY A 1 76 ? -10.538 7.600 14.437 1.00 95.06 76 GLY A CA 1
ATOM 589 C C . GLY A 1 76 ? -10.175 9.009 13.958 1.00 95.06 76 GLY A C 1
ATOM 590 O O . GLY A 1 76 ? -10.951 9.952 14.138 1.00 95.06 76 GLY A O 1
ATOM 591 N N . SER A 1 77 ? -9.023 9.165 13.299 1.00 94.81 77 SER A N 1
ATOM 592 C CA . SER A 1 77 ? -8.523 10.452 12.809 1.00 94.81 77 SER A CA 1
ATOM 593 C C . SER A 1 77 ? -7.680 10.320 11.537 1.00 94.81 77 SER A C 1
ATOM 595 O O . SER A 1 77 ? -7.230 9.235 11.177 1.00 94.81 77 SER A O 1
ATOM 597 N N . GLU A 1 78 ? -7.444 11.446 10.855 1.00 94.69 78 GLU A N 1
ATOM 598 C CA . GLU A 1 78 ? -6.516 11.486 9.716 1.00 94.69 78 GLU A CA 1
ATOM 599 C C . GLU A 1 78 ? -5.073 11.202 10.157 1.00 94.69 78 GLU A C 1
ATOM 601 O O . GLU A 1 78 ? -4.333 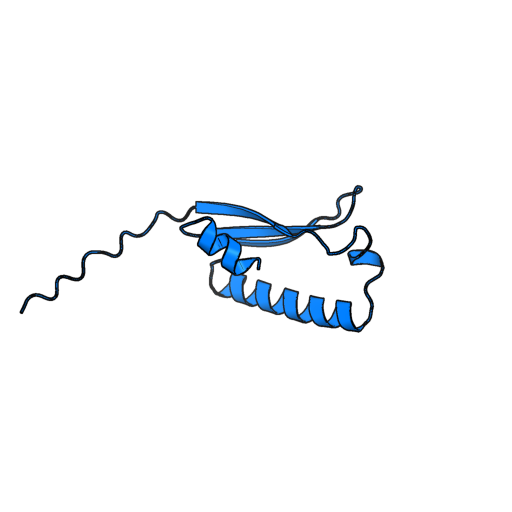10.559 9.423 1.00 94.69 78 GLU A O 1
ATOM 606 N N . ALA A 1 79 ? -4.676 11.630 11.361 1.00 95.50 79 ALA A N 1
ATOM 607 C CA . ALA A 1 79 ? -3.340 11.367 11.896 1.00 95.50 79 ALA A CA 1
ATOM 608 C C . ALA A 1 79 ? -3.091 9.862 12.094 1.00 95.50 79 ALA A C 1
ATOM 610 O O . ALA A 1 79 ? -2.040 9.357 11.715 1.00 95.50 79 ALA A O 1
ATOM 611 N N . GLU A 1 80 ? -4.082 9.134 12.616 1.00 94.50 80 GLU A N 1
ATOM 612 C CA . GLU A 1 80 ? -4.026 7.670 12.708 1.00 94.50 80 GLU A CA 1
ATOM 613 C C . GLU A 1 80 ? -3.971 7.011 11.326 1.00 94.50 80 GLU A C 1
ATOM 615 O O . GLU A 1 80 ? -3.211 6.067 11.131 1.00 94.50 80 GLU A O 1
ATOM 620 N N . ALA A 1 81 ? -4.739 7.514 10.352 1.00 95.50 81 ALA A N 1
ATOM 621 C CA . ALA A 1 81 ? -4.678 7.012 8.981 1.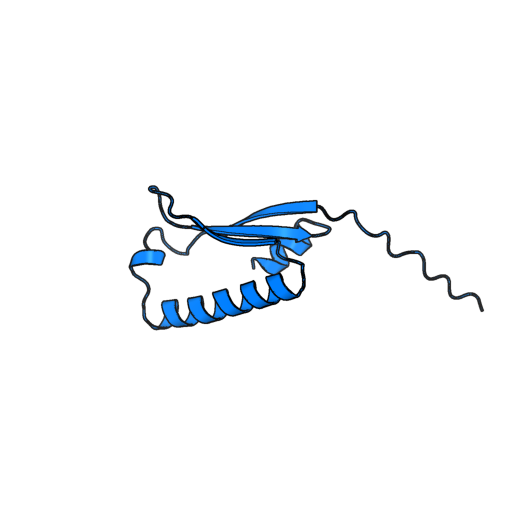00 95.50 81 ALA A CA 1
ATOM 622 C C . ALA A 1 81 ? -3.297 7.259 8.343 1.00 95.50 81 ALA A C 1
ATOM 624 O O . ALA A 1 81 ? -2.763 6.361 7.699 1.00 95.50 81 ALA A O 1
ATOM 625 N N . ARG A 1 82 ? -2.694 8.437 8.561 1.00 95.12 82 ARG A N 1
ATOM 626 C CA . ARG A 1 82 ? -1.348 8.783 8.071 1.00 95.12 82 ARG A CA 1
ATOM 627 C C . ARG A 1 82 ? -0.261 7.905 8.672 1.00 95.12 82 ARG A C 1
ATOM 629 O O . ARG A 1 82 ? 0.584 7.428 7.931 1.00 95.12 82 ARG A O 1
ATOM 636 N N . ALA A 1 83 ? -0.352 7.584 9.960 1.00 94.31 83 ALA A N 1
ATOM 637 C CA . ALA A 1 83 ? 0.599 6.685 10.613 1.00 94.31 83 ALA A CA 1
ATOM 638 C C . ALA A 1 83 ? 0.646 5.277 9.984 1.00 94.31 83 ALA A C 1
ATOM 640 O O . ALA A 1 83 ? 1.625 4.559 10.162 1.00 94.31 83 ALA A O 1
ATOM 641 N N . VAL A 1 84 ? -0.401 4.865 9.258 1.00 94.00 84 VAL A N 1
ATOM 642 C CA . VAL A 1 84 ? -0.400 3.607 8.495 1.00 94.00 84 VAL A CA 1
ATOM 643 C C . VAL A 1 84 ? 0.296 3.759 7.138 1.00 94.00 84 VAL A C 1
ATOM 645 O O . VAL A 1 84 ? 0.788 2.765 6.609 1.00 94.00 84 VAL A O 1
ATOM 648 N N . THR A 1 85 ? 0.299 4.961 6.558 1.00 91.81 85 THR A N 1
ATOM 649 C CA . THR A 1 85 ? 0.778 5.243 5.193 1.00 91.81 85 THR A CA 1
ATOM 650 C C . THR A 1 85 ? 2.175 5.840 5.104 1.00 91.81 85 THR A C 1
ATOM 652 O O . THR A 1 85 ? 2.712 5.886 3.998 1.00 91.81 85 THR A O 1
ATOM 655 N N . ASP A 1 86 ? 2.700 6.336 6.222 1.00 83.75 86 ASP A N 1
ATOM 656 C CA . ASP A 1 86 ? 4.062 6.865 6.355 1.00 83.75 86 ASP A CA 1
ATOM 657 C C . ASP A 1 86 ? 5.110 5.734 6.343 1.00 83.75 86 ASP A C 1
ATOM 659 O O . ASP A 1 86 ? 6.184 5.943 5.732 1.00 83.75 86 ASP A O 1
#

Foldseek 3Di:
DDPPPPPPPPQQWDKDKDKADDPDQCCVPDPDPVRVVVVVVVVVLVVVCVVVVQWPDKDWDPDPRGIIIITIGTGSDVVRVVVSRD

Sequence (86 aa):
MANSEAPREATASKIFHCRLIPPRPDFALTMMEEERTLMGRHADYLREKLREGIMIMAGPVADPAGPWGLLILRAGSEAEARAVTD

Mean predicted aligned error: 6.79 Å

Secondary structure (DSSP, 8-state):
----------PPPEEEEEEEPPSSTTTTTS--HHHHHHHHHHHHHHHHHHHTTSEEEEEEE--TT--EEEEEEEESSHHHHHHHH-